Protein AF-A0A2G6NI19-F1 (afdb_monomer)

Solvent-accessible surface area (backbone atoms only — not comparable to full-atom values): 10642 Å² total; per-residue (Å²): 110,74,69,58,54,54,53,53,52,53,55,54,56,65,72,63,64,72,83,80,80,80,60,76,43,80,43,65,40,90,90,70,39,44,82,45,77,41,71,52,73,85,78,46,57,80,86,59,62,78,73,68,72,84,78,83,76,86,88,76,90,82,88,83,84,92,76,91,78,91,81,89,81,84,85,81,92,78,74,99,71,70,52,74,70,54,58,48,51,55,50,51,52,52,51,51,53,52,50,48,57,51,49,53,54,50,48,54,50,49,54,52,50,50,55,50,48,57,53,50,58,75,70,35,82,46,74,69,46,38,55,53,48,55,55,50,51,52,52,50,51,54,51,50,51,54,47,51,55,48,51,50,54,48,33,53,51,42,44,56,50,52,53,54,55,51,69,74,74,110

Foldseek 3Di:
DVVVVVVVVVVVVVVPPDPPDQQWDWEQDPVQLAIDIDSDPVPHPPVCSVVDDGDDDDDDDDDDDDDDDDDDDDDDDDDDPPPVLNVVLVVLVVVLVVLVVVLVVLVVVLVVLVVVLVVLVVVQPDPVSVVVSVVSVVVSVVSVVVSVVSSVVSSVSNVVSNVSVVVVVD

pLDDT: mean 74.28, std 21.47, range [30.78, 98.12]

Radius of gyration: 27.71 Å; Cα contacts (8 Å, |Δi|>4): 79; chains: 1; bounding box: 53×66×67 Å

Sequence (170 aa):
MRSLHLSLALIILIWTACNASAEIYKYIDPDTGQTLFTDDLSNVPKDQRKSVESRQEYVAPVAIEMTEETQTAATDKKTDDATPAQSELDRQKTELNTLKASLEKEKEALDTERETLLKLRKEAVTRAKLKAYDKRVKRYNEQLKAFEDKMKAYNDRVADYNDAVINQNE

Nearest PDB structures (foldseek):
  6g6w-assembly1_B  TM=8.880E-01  e=5.399E-01  Bos taurus
  5ofa-assembly1_B  TM=8.866E-01  e=2.934E+00  Homo sapiens
  5sw8-assembly1_B  TM=4.710E-01  e=3.707E-01  Homo sapiens
  8am0-assembly1_B  TM=5.398E-01  e=7.865E-01  Homo sapiens
  6z6f-assembly1_C  TM=4.781E-01  e=5.158E+00  Saccharomyces cerevisiae S288C

Mean predicted aligned error: 16.85 Å

Structure (mmCIF, N/CA/C/O backbone):
data_AF-A0A2G6NI19-F1
#
_entry.id   AF-A0A2G6NI19-F1
#
loop_
_atom_site.group_PDB
_atom_site.id
_atom_site.type_symbol
_atom_site.label_atom_id
_atom_site.label_alt_id
_atom_site.label_comp_id
_atom_site.label_asym_id
_atom_site.label_entity_id
_atom_site.label_seq_id
_atom_site.pdbx_PDB_ins_code
_atom_site.Cartn_x
_atom_site.Cartn_y
_atom_site.Cartn_z
_atom_site.occupancy
_atom_site.B_iso_or_equiv
_atom_site.auth_seq_id
_atom_site.auth_comp_id
_atom_site.auth_asym_id
_atom_site.auth_atom_id
_atom_site.pdbx_PDB_model_num
ATOM 1 N N . MET A 1 1 ? -35.675 56.784 34.279 1.00 54.06 1 MET A N 1
ATOM 2 C CA . MET A 1 1 ? -35.661 56.468 32.829 1.00 54.06 1 MET A CA 1
ATOM 3 C C . MET A 1 1 ? -34.360 55.795 32.380 1.00 54.06 1 MET A C 1
ATOM 5 O O . MET A 1 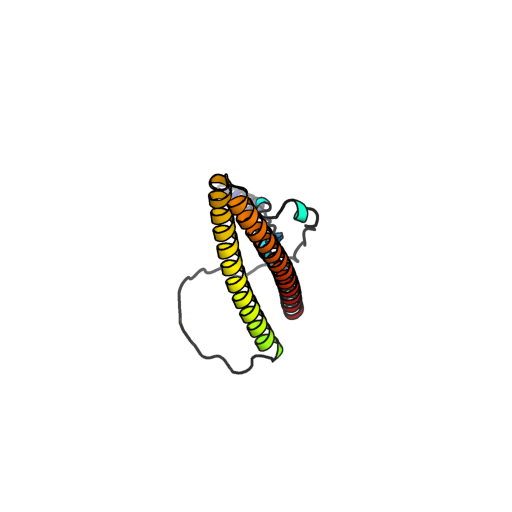1 ? -34.453 54.780 31.711 1.00 54.06 1 MET A O 1
ATOM 9 N N . ARG A 1 2 ? -33.160 56.256 32.787 1.00 51.50 2 ARG A N 1
ATOM 10 C CA . ARG A 1 2 ? -31.871 55.605 32.436 1.00 51.50 2 ARG A CA 1
ATOM 11 C C . ARG A 1 2 ? -31.764 54.120 32.832 1.00 51.50 2 ARG A C 1
ATOM 13 O O . ARG A 1 2 ? -31.309 53.322 32.028 1.00 51.50 2 ARG A O 1
ATOM 20 N N . SER A 1 3 ? -32.248 53.738 34.014 1.00 51.59 3 SER A N 1
ATOM 21 C CA . SER A 1 3 ? -32.287 52.340 34.481 1.00 51.59 3 SER A CA 1
ATOM 22 C C . SER A 1 3 ? -33.291 51.457 33.723 1.00 51.59 3 SER A C 1
ATOM 24 O O . SER A 1 3 ? -33.066 50.259 33.578 1.00 51.59 3 SER A O 1
ATOM 26 N N . LEU A 1 4 ? -34.366 52.045 33.183 1.00 53.53 4 LEU A N 1
ATOM 27 C CA . LEU A 1 4 ? -35.379 51.334 32.394 1.00 53.53 4 LEU A CA 1
ATOM 28 C C . LEU A 1 4 ? -34.858 51.011 30.983 1.00 53.53 4 LEU A C 1
ATOM 30 O O . LEU A 1 4 ? -35.069 49.911 30.486 1.00 53.53 4 LEU A O 1
ATOM 34 N N . HIS A 1 5 ? -34.097 51.931 30.378 1.00 53.50 5 HIS A N 1
ATOM 35 C CA . HIS A 1 5 ? -33.412 51.688 29.104 1.00 53.50 5 HIS A CA 1
ATOM 36 C C . HIS A 1 5 ? -32.256 50.686 29.236 1.00 53.50 5 HIS A C 1
ATOM 38 O O . HIS A 1 5 ? -32.069 49.873 28.338 1.00 53.50 5 HIS A O 1
ATOM 44 N N . LEU A 1 6 ? -31.528 50.692 30.361 1.00 55.53 6 LEU A N 1
ATOM 45 C CA . LEU A 1 6 ? -30.461 49.717 30.628 1.00 55.53 6 LEU A CA 1
ATOM 46 C C . LEU A 1 6 ? -31.012 48.289 30.784 1.00 55.53 6 LEU A C 1
ATOM 48 O O . LEU A 1 6 ? -30.432 47.339 30.269 1.00 55.53 6 LEU A O 1
ATOM 52 N N . SER A 1 7 ? -32.163 48.154 31.448 1.00 60.25 7 SER A N 1
ATOM 53 C CA . SER A 1 7 ? -32.829 46.862 31.658 1.00 60.25 7 SER A CA 1
ATOM 54 C C . SER A 1 7 ? -33.416 46.303 30.357 1.00 60.25 7 SER A C 1
ATOM 56 O O . SER A 1 7 ? -33.304 45.111 30.088 1.00 60.25 7 SER A O 1
ATOM 58 N N . LEU A 1 8 ? -33.985 47.167 29.510 1.00 61.19 8 LEU A N 1
ATOM 59 C CA . LEU A 1 8 ? -34.495 46.774 28.194 1.00 61.19 8 LEU A CA 1
ATOM 60 C C . LEU A 1 8 ? -33.359 46.386 27.230 1.00 61.19 8 LEU A C 1
ATOM 62 O O . LEU A 1 8 ? -33.492 45.417 26.489 1.00 61.19 8 LEU A O 1
ATOM 66 N N . ALA A 1 9 ? -32.224 47.092 27.278 1.00 61.91 9 ALA A N 1
ATOM 67 C CA . ALA A 1 9 ? -31.039 46.752 26.491 1.00 61.91 9 ALA A CA 1
ATOM 68 C C . ALA A 1 9 ? -30.439 45.391 26.891 1.00 61.91 9 ALA A C 1
ATOM 70 O 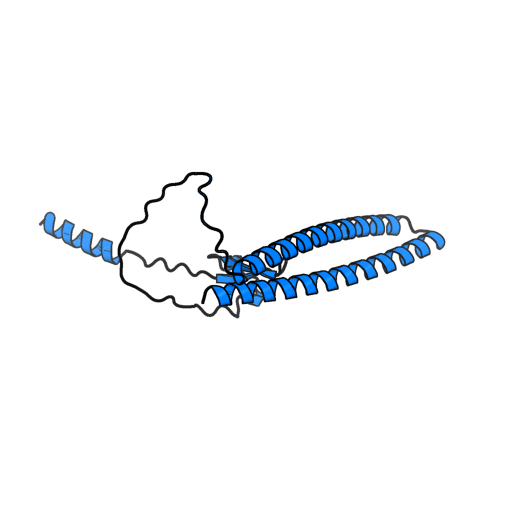O . ALA A 1 9 ? -30.014 44.635 26.022 1.00 61.91 9 ALA A O 1
ATOM 71 N N . LEU A 1 10 ? -30.462 45.047 28.184 1.00 62.94 10 LEU A N 1
ATOM 72 C CA . LEU A 1 10 ? -29.969 43.761 28.686 1.00 62.94 10 LEU A CA 1
ATOM 73 C C . LEU A 1 10 ? -30.842 42.579 28.226 1.00 62.94 10 LEU A C 1
ATOM 75 O O . LEU A 1 10 ? -30.318 41.532 27.864 1.00 62.94 10 LEU A O 1
ATOM 79 N N . ILE A 1 11 ? -32.165 42.759 28.179 1.00 65.00 11 ILE A N 1
ATOM 80 C CA . ILE A 1 11 ? -33.108 41.725 27.716 1.00 65.00 11 ILE A CA 1
ATOM 81 C C . ILE A 1 11 ? -32.968 41.476 26.205 1.00 65.00 11 ILE A C 1
ATOM 83 O O . ILE A 1 11 ? -33.007 40.329 25.766 1.00 65.00 11 ILE A O 1
ATOM 87 N N . ILE A 1 12 ? -32.744 42.532 25.415 1.00 63.78 12 ILE A N 1
ATOM 88 C CA . ILE A 1 12 ? -32.502 42.418 23.967 1.00 63.78 12 ILE A CA 1
ATOM 89 C C . ILE A 1 12 ? -31.167 41.705 23.686 1.00 63.78 12 ILE A C 1
ATOM 91 O O . ILE A 1 12 ? -31.106 40.875 22.783 1.00 63.78 12 ILE A O 1
ATOM 95 N N . LEU A 1 13 ? -30.128 41.958 24.492 1.00 59.56 13 LEU A N 1
ATOM 96 C CA . LEU A 1 13 ? -28.816 41.310 24.363 1.00 59.56 13 LEU A CA 1
ATOM 97 C C . LEU A 1 13 ? -28.886 39.786 24.590 1.00 59.56 13 LEU A C 1
ATOM 99 O O . LEU A 1 13 ? -28.225 39.022 23.888 1.00 59.56 13 LEU A O 1
ATOM 103 N N . ILE A 1 14 ? -29.718 39.344 25.539 1.00 61.84 14 ILE A N 1
ATOM 104 C CA . ILE A 1 14 ? -29.903 37.922 25.875 1.00 61.84 14 ILE A CA 1
ATOM 105 C C . ILE A 1 14 ? -30.669 37.178 24.767 1.00 61.84 14 ILE A C 1
ATOM 107 O O . ILE A 1 14 ? -30.402 36.006 24.520 1.00 61.84 14 ILE A O 1
ATOM 111 N N . TRP A 1 15 ? -31.573 37.852 24.048 1.00 56.66 15 TRP A N 1
ATOM 112 C CA . TRP A 1 15 ? -32.299 37.262 22.911 1.00 56.66 15 TRP A CA 1
ATOM 113 C C . TRP A 1 15 ? -31.453 37.128 21.637 1.00 56.66 15 TRP A C 1
ATOM 115 O O . TRP A 1 15 ? -31.765 36.305 20.781 1.00 56.66 15 TRP A O 1
ATOM 125 N N . THR A 1 16 ? -30.374 37.903 21.509 1.00 58.06 16 THR A N 1
ATOM 126 C CA . THR A 1 16 ? -29.439 37.830 20.372 1.00 58.06 16 THR A CA 1
ATOM 127 C C . THR A 1 16 ? -28.293 36.835 20.565 1.00 58.06 16 THR A C 1
ATOM 129 O O . THR A 1 16 ? -27.398 36.783 19.722 1.00 58.06 16 THR A O 1
ATOM 132 N N . ALA A 1 17 ? -28.299 36.039 21.642 1.00 56.88 17 ALA A N 1
ATOM 133 C CA . ALA A 1 17 ? -27.381 34.914 21.798 1.00 56.88 17 ALA A CA 1
ATOM 134 C C . ALA A 1 17 ? -27.719 33.850 20.740 1.00 56.88 17 ALA A C 1
ATOM 136 O O . ALA A 1 17 ? -28.562 32.976 20.933 1.00 56.88 17 ALA A O 1
ATOM 137 N N . CYS A 1 18 ? -27.109 34.007 19.568 1.00 54.47 18 CYS A N 1
ATOM 138 C CA . CYS A 1 18 ? -27.248 33.118 18.431 1.00 54.47 18 CYS A CA 1
ATOM 139 C C . CYS A 1 18 ? -26.863 31.703 18.878 1.00 54.47 18 CYS A C 1
ATOM 141 O O . CYS A 1 18 ? -25.753 31.492 19.367 1.00 54.47 18 CYS A O 1
ATOM 143 N N . ASN A 1 19 ? -27.784 30.750 18.732 1.00 57.47 19 ASN A N 1
ATOM 144 C CA . ASN A 1 19 ? -27.482 29.334 18.899 1.00 57.47 19 ASN A CA 1
ATOM 145 C C . ASN A 1 19 ? -26.426 28.972 17.848 1.00 57.47 19 ASN A C 1
ATOM 147 O O . ASN A 1 19 ? -26.739 28.850 16.666 1.00 57.47 19 ASN A O 1
ATOM 151 N N . ALA A 1 20 ? -25.166 28.863 18.264 1.00 58.50 20 ALA A N 1
ATOM 152 C CA . ALA A 1 20 ? -24.118 28.299 17.435 1.00 58.50 20 ALA A CA 1
ATOM 153 C C . ALA A 1 20 ? -24.333 26.782 17.407 1.00 58.50 20 ALA A C 1
ATOM 155 O O . ALA A 1 20 ? -23.894 26.061 18.298 1.00 58.50 20 ALA A O 1
ATOM 156 N N . SER A 1 21 ? -25.084 26.306 16.418 1.00 59.69 21 SER A N 1
ATOM 157 C CA . SER A 1 21 ? -25.184 24.879 16.131 1.00 59.69 21 SER A CA 1
ATOM 158 C C . SER A 1 21 ? -23.906 24.454 15.416 1.00 59.69 21 SER A C 1
ATOM 160 O O . SER A 1 21 ? -23.712 24.781 14.249 1.00 59.69 21 SER A O 1
ATOM 162 N N . ALA A 1 22 ? -23.014 23.771 16.130 1.00 61.69 22 ALA A N 1
ATOM 163 C CA . ALA A 1 22 ? -21.907 23.056 15.514 1.00 61.69 22 ALA A CA 1
ATOM 164 C C . ALA A 1 22 ? -22.418 21.678 15.076 1.00 61.69 22 ALA A C 1
ATOM 166 O O . ALA A 1 22 ? -22.898 20.901 15.900 1.00 61.69 22 ALA A O 1
ATOM 167 N N . GLU A 1 23 ? -22.356 21.388 13.779 1.00 68.81 23 GLU A N 1
ATOM 168 C CA . GLU A 1 23 ? -22.639 20.055 13.253 1.00 68.81 23 GLU A CA 1
ATOM 169 C C . GLU A 1 23 ? -21.326 19.266 13.216 1.00 68.81 23 GLU A C 1
ATOM 171 O O . GLU A 1 23 ? -20.386 19.663 12.536 1.00 68.81 23 GLU A O 1
ATOM 176 N N . ILE A 1 24 ? -21.241 18.160 13.962 1.00 76.56 24 ILE A N 1
ATOM 177 C CA . ILE A 1 24 ? -20.090 17.249 13.911 1.00 76.56 24 ILE A CA 1
ATOM 178 C C . ILE A 1 24 ? -20.404 16.137 12.909 1.00 76.56 24 ILE A C 1
ATOM 180 O O . ILE A 1 24 ? -21.326 15.342 13.097 1.00 76.56 24 ILE A O 1
ATOM 184 N N . TYR A 1 25 ? -19.616 16.060 11.842 1.00 77.94 25 TYR A N 1
ATOM 185 C CA . TYR A 1 25 ? -19.728 15.061 10.789 1.00 77.94 25 TYR A CA 1
ATOM 186 C C . TYR A 1 25 ? -18.821 13.863 11.058 1.00 77.94 25 TYR A C 1
ATOM 188 O O . TYR A 1 25 ? -17.628 14.020 11.304 1.00 77.94 25 TYR A O 1
ATOM 196 N N . LYS A 1 26 ? -19.375 12.655 10.938 1.00 81.12 26 LYS A N 1
ATOM 197 C CA . LYS A 1 26 ? -18.642 11.382 10.979 1.00 81.12 26 LYS A CA 1
ATOM 198 C C . LYS A 1 26 ? -18.397 10.891 9.550 1.00 81.12 26 LYS A C 1
ATOM 200 O O . LYS A 1 26 ? -19.350 10.792 8.779 1.00 81.12 26 LYS A O 1
ATOM 205 N N . TYR A 1 27 ? -17.158 10.551 9.201 1.00 79.88 27 TYR A N 1
ATOM 206 C CA . TYR A 1 27 ? -16.827 9.969 7.895 1.00 79.88 27 TYR A CA 1
ATOM 207 C C . TYR A 1 27 ? -15.716 8.921 7.987 1.00 79.88 27 TYR A C 1
ATOM 209 O O . TYR A 1 27 ? -14.992 8.856 8.976 1.00 79.88 27 TYR A O 1
ATOM 217 N N . ILE A 1 28 ? -15.598 8.091 6.953 1.00 78.56 28 ILE A N 1
ATOM 218 C CA . ILE A 1 28 ? -14.532 7.100 6.796 1.00 78.56 28 ILE A CA 1
ATOM 219 C C . ILE A 1 28 ? -13.483 7.683 5.852 1.00 78.56 28 ILE A C 1
ATOM 221 O O . ILE A 1 28 ? -13.792 8.007 4.703 1.00 78.56 28 ILE A O 1
ATOM 225 N N . ASP A 1 29 ? -12.248 7.821 6.317 1.00 79.50 29 ASP A N 1
ATOM 226 C CA . ASP A 1 29 ? -11.143 8.294 5.484 1.00 79.50 29 ASP A CA 1
ATOM 227 C C . ASP A 1 29 ? -10.860 7.290 4.343 1.00 79.50 29 ASP A C 1
ATOM 229 O O . ASP A 1 29 ? -10.617 6.114 4.622 1.00 79.50 29 ASP A O 1
ATOM 233 N N . PRO A 1 30 ? -10.895 7.701 3.061 1.00 65.88 30 PRO A N 1
ATOM 234 C CA . PRO A 1 30 ? -10.633 6.806 1.935 1.00 65.88 30 PRO A CA 1
ATOM 235 C C . PRO A 1 30 ? -9.198 6.262 1.903 1.00 65.88 30 PRO A C 1
ATOM 237 O O . PRO A 1 30 ? -8.986 5.185 1.345 1.00 65.88 30 PRO A O 1
ATOM 240 N N . ASP A 1 31 ? -8.232 6.970 2.494 1.00 66.50 31 ASP A N 1
ATOM 241 C CA . ASP A 1 31 ? -6.823 6.568 2.479 1.00 66.50 31 ASP A CA 1
ATOM 242 C C . ASP A 1 31 ? -6.479 5.620 3.636 1.00 66.50 31 ASP A C 1
ATOM 244 O O . ASP A 1 31 ? -5.628 4.738 3.492 1.00 66.50 31 ASP A O 1
ATOM 248 N N . THR A 1 32 ? -7.138 5.784 4.789 1.00 62.62 32 THR A N 1
ATOM 249 C CA . THR A 1 32 ? -6.819 5.031 6.016 1.00 62.62 32 THR A CA 1
ATOM 250 C C . THR A 1 32 ? -7.927 4.098 6.508 1.00 62.62 32 THR A C 1
ATOM 252 O O . THR A 1 32 ? -7.663 3.261 7.369 1.00 62.62 32 THR A O 1
ATOM 255 N N . GLY A 1 33 ? -9.157 4.226 6.004 1.00 70.00 33 GLY A N 1
ATOM 256 C CA . GLY A 1 33 ? -10.325 3.452 6.442 1.00 70.00 33 GLY A CA 1
ATOM 257 C C . GLY A 1 33 ? -10.817 3.783 7.858 1.00 70.00 33 GLY A C 1
ATOM 258 O O . GLY A 1 33 ? -11.739 3.138 8.356 1.00 70.00 33 GLY A O 1
ATOM 259 N N . GLN A 1 34 ? -10.213 4.763 8.536 1.00 65.75 34 GLN A N 1
ATOM 260 C CA . GLN A 1 34 ? -10.548 5.128 9.911 1.00 65.75 34 GLN A CA 1
ATOM 261 C C . GLN A 1 34 ? -11.787 6.030 9.968 1.00 65.75 34 GLN A C 1
ATOM 263 O O . GLN A 1 34 ? -11.972 6.906 9.124 1.00 65.75 34 GLN A O 1
ATOM 268 N N . THR A 1 35 ? -12.620 5.839 10.995 1.00 78.94 35 THR A N 1
ATOM 269 C CA . THR A 1 35 ? -13.701 6.779 11.313 1.00 78.94 35 THR A CA 1
ATOM 270 C C . THR A 1 35 ? -13.110 8.062 11.896 1.00 78.94 35 THR A C 1
ATOM 272 O O . THR A 1 35 ? -12.502 8.029 12.965 1.00 78.94 35 THR A O 1
ATOM 275 N N . LEU A 1 36 ? -13.325 9.188 11.223 1.00 77.31 36 LEU A N 1
ATOM 276 C CA . LEU A 1 36 ? -12.923 10.521 11.661 1.00 77.31 36 LEU A CA 1
ATOM 277 C C . LEU A 1 36 ? -14.154 11.401 11.904 1.00 77.31 36 LEU A C 1
ATOM 279 O O . LEU A 1 36 ? -15.204 11.217 11.283 1.00 77.31 36 LEU A O 1
ATOM 283 N N . PHE A 1 37 ? -14.000 12.371 12.805 1.00 81.69 37 PHE A N 1
ATOM 284 C CA . PHE A 1 37 ? -15.008 13.383 13.106 1.00 81.69 37 PHE A CA 1
ATOM 285 C C . PHE A 1 37 ? -14.481 14.761 12.705 1.00 81.69 37 PHE A C 1
ATOM 287 O O . PHE A 1 37 ? -13.331 15.090 12.990 1.00 81.69 37 PHE A O 1
ATOM 294 N N . THR A 1 38 ? -15.300 15.558 12.027 1.00 78.56 38 THR A N 1
ATOM 295 C CA . THR A 1 38 ? -14.948 16.918 11.601 1.00 78.56 38 THR A CA 1
ATOM 296 C C . THR A 1 38 ? -16.162 17.829 11.703 1.00 78.56 38 THR A C 1
ATOM 298 O O . THR A 1 38 ? -17.273 17.407 11.415 1.00 78.56 38 THR A O 1
ATOM 301 N N . ASP A 1 39 ? -15.955 19.071 12.117 1.00 79.00 39 ASP A N 1
ATOM 302 C CA . ASP A 1 39 ? -16.955 20.144 12.111 1.00 79.00 39 ASP A CA 1
ATOM 303 C C . ASP A 1 39 ? -17.077 20.836 10.738 1.00 79.00 39 ASP A C 1
ATOM 305 O O . ASP A 1 39 ? -18.048 21.542 10.472 1.00 79.00 39 ASP A O 1
ATOM 309 N N . ASP A 1 40 ? -16.119 20.606 9.832 1.00 77.31 40 ASP A N 1
ATOM 310 C CA . ASP A 1 40 ? -16.117 21.152 8.476 1.00 77.31 40 ASP A CA 1
ATOM 311 C C . ASP A 1 40 ? -16.510 20.087 7.443 1.00 77.31 40 ASP A C 1
ATOM 313 O O . ASP A 1 40 ? -15.743 19.185 7.087 1.00 77.31 40 ASP A O 1
ATOM 317 N N . LEU A 1 41 ? -17.714 20.246 6.887 1.00 76.38 41 LEU A N 1
ATOM 318 C CA . LEU A 1 41 ? -18.273 19.396 5.832 1.00 76.38 41 LEU A CA 1
ATOM 319 C C . LEU A 1 41 ? -17.360 19.284 4.595 1.00 76.38 41 LEU A C 1
ATOM 321 O O . LEU A 1 41 ? -17.449 18.317 3.829 1.00 76.38 41 LEU A O 1
ATOM 325 N N . SER A 1 42 ? -16.473 20.257 4.369 1.00 75.31 42 SER A N 1
ATOM 326 C CA . SER A 1 42 ? -15.509 20.247 3.265 1.00 75.31 42 SER A CA 1
ATOM 327 C C . SER A 1 42 ? -14.520 19.087 3.366 1.00 75.31 42 SER A C 1
ATOM 329 O O . SER A 1 42 ? -14.123 18.558 2.323 1.00 75.31 42 SER A O 1
ATOM 331 N N . ASN A 1 43 ? -14.197 18.655 4.589 1.00 73.44 43 ASN A N 1
ATOM 332 C CA . ASN A 1 43 ? -13.280 17.548 4.861 1.00 73.44 43 ASN A CA 1
ATOM 333 C C . ASN A 1 43 ? -13.922 16.172 4.636 1.00 73.44 43 ASN A C 1
ATOM 335 O O . ASN A 1 43 ? -13.211 15.186 4.469 1.00 73.44 43 ASN A O 1
ATOM 339 N N . VAL A 1 44 ? -15.256 16.093 4.563 1.00 76.62 44 VAL A N 1
ATOM 340 C CA . VAL A 1 44 ? -15.962 14.845 4.249 1.00 76.62 44 VAL A CA 1
ATOM 341 C C . VAL A 1 44 ? -15.860 14.560 2.740 1.00 76.62 44 VAL A C 1
ATOM 343 O O . VAL A 1 44 ? -16.268 15.406 1.925 1.00 76.62 44 VAL A O 1
ATOM 346 N N . PRO A 1 45 ? -15.375 13.373 2.323 1.00 75.88 45 PRO A N 1
ATOM 347 C CA . PRO A 1 45 ? -15.350 12.958 0.923 1.00 75.88 45 PRO A CA 1
ATOM 348 C C . PRO A 1 45 ? -16.730 13.069 0.262 1.00 75.88 45 PRO A C 1
ATOM 350 O O . PRO A 1 45 ? -17.745 12.695 0.850 1.00 75.88 45 PRO A O 1
ATOM 353 N N . LYS A 1 46 ? -16.782 13.567 -0.984 1.00 72.38 46 LYS A N 1
ATOM 354 C CA . LYS A 1 46 ? -18.042 13.895 -1.688 1.00 72.38 46 LYS A CA 1
ATOM 355 C C . LYS A 1 46 ? -19.041 12.736 -1.749 1.00 72.38 46 LYS A C 1
ATOM 357 O O . LYS A 1 46 ? -20.245 12.979 -1.690 1.00 72.38 46 LYS A O 1
ATOM 362 N N . ASP A 1 47 ? -18.547 11.507 -1.824 1.00 71.81 47 ASP A N 1
ATOM 363 C CA . ASP A 1 47 ? -19.366 10.299 -1.937 1.00 71.81 47 ASP A CA 1
ATOM 364 C C . ASP A 1 47 ? -20.051 9.921 -0.611 1.00 71.81 47 ASP A C 1
ATOM 366 O O . ASP A 1 47 ? -21.104 9.289 -0.626 1.00 71.81 47 ASP A O 1
ATOM 370 N N . GLN A 1 48 ? -19.511 10.382 0.525 1.00 68.00 48 GLN A N 1
ATOM 371 C CA . GLN A 1 48 ? -20.031 10.133 1.879 1.00 68.00 48 GLN A CA 1
ATOM 372 C C . GLN A 1 48 ? -20.879 11.291 2.427 1.00 68.00 48 GLN A C 1
ATOM 374 O O . GLN A 1 48 ? -21.578 11.134 3.422 1.00 68.00 48 GLN A O 1
ATOM 379 N N . ARG A 1 49 ? -20.916 12.442 1.738 1.00 69.75 49 ARG A N 1
ATOM 380 C CA . ARG A 1 49 ? -21.794 13.573 2.104 1.00 69.75 49 ARG A CA 1
ATOM 381 C C . ARG A 1 49 ? -23.284 13.244 1.989 1.00 69.75 49 ARG A C 1
ATOM 383 O O . ARG A 1 49 ? -24.109 13.951 2.551 1.00 69.75 49 ARG A O 1
ATOM 390 N N . LYS A 1 50 ? -23.640 12.197 1.236 1.00 60.81 50 LYS A N 1
ATOM 391 C CA . LYS A 1 50 ? -25.034 11.796 0.987 1.00 60.81 50 LYS A CA 1
ATOM 392 C C . LYS A 1 50 ? -25.650 10.948 2.107 1.00 60.81 50 LYS A C 1
ATOM 394 O O . LYS A 1 50 ? -26.866 10.818 2.123 1.00 60.81 50 LYS A O 1
ATOM 399 N N . SER A 1 51 ? -24.844 10.387 3.013 1.00 52.88 51 SER A N 1
ATOM 400 C CA . SER A 1 51 ? -25.296 9.549 4.140 1.00 52.88 51 SER A CA 1
ATOM 401 C C . SER A 1 51 ? -25.268 10.273 5.492 1.00 52.88 51 SER A C 1
ATOM 403 O O . SER A 1 51 ? -25.415 9.637 6.533 1.00 52.88 51 SER A O 1
ATOM 405 N N . VAL A 1 52 ? -25.050 11.591 5.491 1.00 51.62 52 VAL A N 1
ATOM 406 C CA . VAL A 1 52 ? -25.037 12.422 6.698 1.00 51.62 52 VAL A CA 1
ATOM 407 C C . VAL A 1 52 ? -26.482 12.760 7.070 1.00 51.62 52 VAL A C 1
ATOM 409 O O . VAL A 1 52 ? -26.998 13.819 6.720 1.00 51.62 52 VAL A O 1
ATOM 412 N N . GLU A 1 53 ? -27.171 11.846 7.750 1.00 43.00 53 GLU A N 1
ATOM 413 C CA . GLU A 1 53 ? -28.356 12.228 8.518 1.00 43.00 53 GLU A CA 1
ATOM 414 C C . GLU A 1 53 ? -27.890 12.901 9.812 1.00 43.00 53 GLU A C 1
ATOM 416 O O . GLU A 1 53 ? -27.195 12.303 10.636 1.00 43.00 53 GLU A O 1
ATOM 421 N N . SER A 1 54 ? -28.244 14.181 9.946 1.00 39.53 54 SER A N 1
ATOM 422 C CA . SER A 1 54 ? -28.066 14.991 11.150 1.00 39.53 54 SER A CA 1
ATOM 423 C C . SER A 1 54 ? -28.636 14.245 12.357 1.00 39.53 54 SER A C 1
ATOM 425 O O . SER A 1 54 ? -29.848 14.050 12.473 1.00 39.53 54 SER A O 1
ATOM 427 N N . ARG A 1 55 ? -27.759 13.805 13.262 1.00 42.19 55 ARG A N 1
ATOM 428 C CA . ARG A 1 55 ? -28.182 13.285 14.558 1.00 42.19 55 ARG A CA 1
ATOM 429 C C . ARG A 1 55 ? -28.398 14.499 15.465 1.00 42.19 55 ARG A C 1
ATOM 431 O O . ARG A 1 55 ? -27.440 15.121 15.907 1.00 42.19 55 ARG A O 1
ATOM 438 N N . GLN A 1 56 ? -29.658 14.871 15.690 1.00 37.81 56 GLN A N 1
ATOM 439 C CA . GLN A 1 56 ? -30.020 15.887 16.679 1.00 37.81 56 GLN A CA 1
ATOM 440 C C . GLN A 1 56 ? -29.708 15.331 18.073 1.00 37.81 56 GLN A C 1
ATOM 442 O O . GLN A 1 56 ? -30.362 14.392 18.528 1.00 37.81 56 GLN A O 1
ATOM 447 N N . GLU A 1 57 ? -28.686 15.871 18.735 1.00 38.78 57 GLU A N 1
ATOM 448 C CA . GLU A 1 57 ? -28.395 15.519 20.123 1.00 38.78 57 GLU A CA 1
ATOM 449 C C . GLU A 1 57 ? -29.404 16.146 21.096 1.00 38.78 57 GLU A C 1
ATOM 451 O O . GLU A 1 57 ? -29.945 17.236 20.898 1.00 38.78 57 GLU A O 1
ATOM 456 N N . TYR A 1 58 ? -29.665 15.384 22.155 1.00 41.66 58 TYR A N 1
ATOM 457 C CA . TYR A 1 58 ? -30.594 15.645 23.246 1.00 41.66 58 TYR A CA 1
ATOM 458 C C . TYR A 1 58 ? -30.172 16.868 24.079 1.00 41.66 58 TYR A C 1
ATOM 460 O O . TYR A 1 58 ? -29.057 16.926 24.593 1.00 41.66 58 TYR A O 1
ATOM 468 N N . VAL A 1 59 ? -31.083 17.828 24.274 1.00 38.81 59 VAL A N 1
ATOM 469 C CA . VAL A 1 59 ? -30.849 19.002 25.129 1.00 38.81 59 VAL A CA 1
ATOM 470 C C . VAL A 1 59 ? -31.153 18.650 26.587 1.00 38.81 59 VAL A C 1
ATOM 472 O O . VAL A 1 59 ? -32.316 18.521 26.970 1.00 38.81 59 VAL A O 1
ATOM 475 N N . ALA A 1 60 ? -30.116 18.552 27.420 1.00 36.34 60 ALA A N 1
ATOM 476 C CA . ALA A 1 60 ? -30.246 18.652 28.874 1.00 36.34 60 ALA A CA 1
ATOM 477 C C . ALA A 1 60 ? -29.965 20.106 29.328 1.00 36.34 60 ALA A C 1
ATOM 479 O O . ALA A 1 60 ? -29.031 20.730 28.819 1.00 36.34 60 ALA A O 1
ATOM 480 N N . PRO A 1 61 ? -30.753 20.688 30.254 1.00 40.78 61 PRO A N 1
ATOM 481 C CA . PRO A 1 61 ? -30.604 22.088 30.653 1.00 40.78 61 PRO A CA 1
ATOM 482 C C . PRO A 1 61 ? -29.423 22.332 31.619 1.00 40.78 61 PRO A C 1
ATOM 484 O O . PRO A 1 61 ? -29.400 21.790 32.715 1.00 40.78 61 PRO A O 1
ATOM 487 N N . VAL A 1 62 ? -28.501 23.195 31.166 1.00 35.91 62 VAL A N 1
ATOM 488 C CA . VAL A 1 62 ? -27.649 24.224 31.824 1.00 35.91 62 VAL A CA 1
ATOM 489 C C . VAL A 1 62 ? -27.026 23.997 33.224 1.00 35.91 62 VAL A C 1
ATOM 491 O O . VAL A 1 62 ? -27.711 23.708 34.199 1.00 35.91 62 VAL A O 1
ATOM 494 N N . ALA A 1 63 ? -25.747 24.424 33.282 1.00 35.84 63 ALA A N 1
ATOM 495 C CA . ALA A 1 63 ? -24.826 24.723 34.399 1.00 35.84 63 ALA A CA 1
ATOM 496 C C . ALA A 1 63 ? -23.934 23.530 34.807 1.00 35.84 63 ALA A C 1
ATOM 498 O O . ALA A 1 63 ? -24.436 22.519 35.271 1.00 35.84 63 ALA A O 1
ATOM 499 N N . ILE A 1 64 ? -22.601 23.567 34.670 1.00 34.31 64 ILE A N 1
ATOM 500 C CA . ILE A 1 64 ? -21.667 24.601 35.147 1.00 34.31 64 ILE A CA 1
ATOM 501 C C . ILE A 1 64 ? -20.396 24.666 34.264 1.00 34.31 64 ILE A C 1
ATOM 503 O O . ILE A 1 64 ? -19.841 23.644 33.879 1.00 34.31 64 ILE A O 1
ATOM 507 N N . GLU A 1 65 ? -20.010 25.911 33.973 1.00 34.31 65 GLU A N 1
ATOM 508 C CA . GLU A 1 65 ? -18.690 26.512 33.694 1.00 34.31 65 GLU A CA 1
ATOM 509 C C . GLU A 1 65 ? -17.519 25.645 33.185 1.00 34.31 65 GLU A C 1
ATOM 511 O O . GLU A 1 65 ? -16.967 24.797 33.881 1.00 34.31 65 GLU A O 1
ATOM 516 N N . MET A 1 66 ? -17.052 26.008 31.984 1.00 35.78 66 MET A N 1
ATOM 517 C CA . MET A 1 66 ? -15.698 25.756 31.490 1.00 35.78 66 MET A CA 1
ATOM 518 C C . MET A 1 66 ? -14.683 26.592 32.284 1.00 35.78 66 MET A C 1
ATOM 520 O O . MET A 1 66 ? -14.728 27.822 32.244 1.00 35.78 66 MET A O 1
ATOM 524 N N . THR A 1 67 ? -13.708 25.934 32.899 1.00 30.78 67 THR A N 1
ATOM 525 C CA . THR A 1 67 ? -12.378 26.501 33.148 1.00 30.78 67 THR A CA 1
ATOM 526 C C . THR A 1 67 ? -11.367 25.726 32.309 1.00 30.78 67 THR A C 1
ATOM 528 O O . THR A 1 67 ? -11.140 24.536 32.517 1.00 30.78 67 THR A O 1
ATOM 531 N N . GLU A 1 68 ? -10.778 26.407 31.327 1.00 41.19 68 GLU A N 1
ATOM 532 C CA . GLU A 1 68 ? -9.526 25.992 30.699 1.00 41.19 68 GLU A CA 1
ATOM 533 C C . GLU A 1 68 ? -8.390 26.105 31.722 1.00 41.19 68 GLU A C 1
ATOM 535 O O . GLU A 1 68 ? -8.106 27.202 32.193 1.00 41.19 68 GLU A O 1
ATOM 540 N N . GLU A 1 69 ? -7.674 25.012 31.983 1.00 33.09 69 GLU A N 1
ATOM 541 C CA . GLU A 1 69 ? -6.246 25.077 32.296 1.00 33.09 69 GLU A CA 1
ATOM 542 C C . GLU A 1 69 ? -5.504 23.969 31.542 1.00 33.09 69 GLU A C 1
ATOM 544 O O . GLU A 1 69 ? -5.754 22.771 31.674 1.00 33.09 69 GLU A O 1
ATOM 549 N N . THR A 1 70 ? -4.574 24.420 30.707 1.00 31.16 70 THR A N 1
ATOM 550 C CA . THR A 1 70 ? -3.521 23.624 30.089 1.00 31.16 70 THR A CA 1
ATOM 551 C C . THR A 1 70 ? -2.419 23.363 31.120 1.00 31.16 70 THR A C 1
ATOM 553 O O . THR A 1 70 ? -1.988 24.308 31.768 1.00 31.16 70 THR A O 1
ATOM 556 N N . GLN A 1 71 ? -1.938 22.111 31.173 1.00 35.78 71 GLN A N 1
ATOM 557 C CA . GLN A 1 71 ? -0.551 21.619 31.355 1.00 35.78 71 GLN A CA 1
ATOM 558 C C . GLN A 1 71 ? -0.336 20.515 32.412 1.00 35.78 71 GLN A C 1
ATOM 560 O O . GLN A 1 71 ? -0.460 20.717 33.610 1.00 35.78 71 GLN A O 1
ATOM 565 N N . THR A 1 72 ? 0.133 19.372 31.891 1.00 33.78 72 THR A N 1
ATOM 566 C CA . THR A 1 72 ? 1.112 18.415 32.451 1.00 33.78 72 THR A CA 1
ATOM 567 C C . THR A 1 72 ? 1.056 18.053 33.937 1.00 33.78 72 THR A C 1
ATOM 569 O O . THR A 1 72 ? 1.555 18.784 34.785 1.00 33.78 72 THR A O 1
ATOM 572 N N . ALA A 1 73 ? 0.731 16.786 34.205 1.00 33.50 73 ALA A N 1
ATOM 573 C CA . ALA A 1 73 ? 1.406 16.014 35.244 1.00 33.50 73 ALA A CA 1
ATOM 574 C C . ALA A 1 73 ? 1.536 14.551 34.806 1.00 33.50 73 ALA A C 1
ATOM 576 O O . ALA A 1 73 ? 0.565 13.897 34.429 1.00 33.50 73 ALA A O 1
ATOM 577 N N . ALA A 1 74 ? 2.776 14.072 34.818 1.00 40.34 74 ALA A N 1
ATOM 578 C CA . ALA A 1 74 ? 3.123 12.680 34.636 1.00 40.34 74 ALA A CA 1
ATOM 579 C C . ALA A 1 74 ? 2.613 11.834 35.810 1.00 40.34 74 ALA A C 1
ATOM 581 O O . ALA A 1 74 ? 2.670 12.265 36.958 1.00 40.34 74 ALA A O 1
ATOM 582 N N . THR A 1 75 ? 2.218 10.612 35.459 1.00 39.81 75 THR A N 1
ATOM 583 C CA . THR A 1 75 ? 2.220 9.395 36.275 1.00 39.81 75 THR A CA 1
ATOM 584 C C . THR A 1 75 ? 1.597 9.515 37.660 1.00 39.81 75 THR A C 1
ATOM 586 O O . THR A 1 75 ? 2.280 9.817 38.633 1.00 39.81 75 THR A O 1
ATOM 589 N N . ASP A 1 76 ? 0.354 9.044 37.770 1.00 33.81 76 ASP A N 1
ATOM 590 C CA . ASP A 1 76 ? 0.041 8.207 38.916 1.00 33.81 76 ASP A CA 1
ATOM 591 C C . ASP A 1 76 ? -0.719 6.944 38.518 1.00 33.81 76 ASP A C 1
ATOM 593 O O . ASP A 1 76 ? -1.554 6.897 37.614 1.00 33.81 76 ASP A O 1
ATOM 597 N N . LYS A 1 77 ? -0.289 5.888 39.182 1.00 46.41 77 LYS A N 1
ATOM 598 C CA . LYS A 1 77 ? -0.534 4.477 38.944 1.00 46.41 77 LYS A CA 1
ATOM 599 C C . LYS A 1 77 ? -2.001 4.172 39.254 1.00 46.41 77 LYS A C 1
ATOM 601 O O . LYS A 1 77 ? -2.409 4.265 40.409 1.00 46.41 77 LYS A O 1
ATOM 606 N N . LYS A 1 78 ? -2.789 3.761 38.256 1.00 37.81 78 LYS A N 1
ATOM 607 C CA . LYS A 1 78 ? -4.149 3.253 38.479 1.00 37.81 78 LYS A CA 1
ATOM 608 C C . LYS A 1 78 ? -4.338 1.891 37.812 1.00 37.81 78 LYS A C 1
ATOM 610 O O . LYS A 1 78 ? -4.629 1.794 36.631 1.00 37.81 78 LYS A O 1
ATOM 615 N N . THR A 1 79 ? -4.116 0.889 38.659 1.00 35.78 79 THR A N 1
ATOM 616 C CA . THR A 1 79 ? -4.876 -0.360 38.776 1.00 35.78 79 THR A CA 1
ATOM 617 C C . THR A 1 79 ? -4.880 -1.315 37.582 1.00 35.78 79 THR A C 1
ATOM 619 O O . THR A 1 79 ? -5.513 -1.068 36.562 1.00 35.78 79 THR A O 1
ATOM 622 N N . ASP A 1 80 ? -4.241 -2.468 37.799 1.00 44.25 80 ASP A N 1
ATOM 623 C CA . ASP A 1 80 ? -4.497 -3.744 37.124 1.00 44.25 80 ASP A CA 1
ATOM 624 C C . ASP A 1 80 ? -5.972 -4.152 37.285 1.00 44.25 80 ASP A C 1
ATOM 626 O O . ASP A 1 80 ? -6.314 -5.005 38.101 1.00 44.25 80 ASP A O 1
ATOM 630 N N . ASP A 1 81 ? -6.855 -3.508 36.530 1.00 48.81 81 ASP A N 1
ATOM 631 C CA . ASP A 1 81 ? -8.179 -4.039 36.217 1.00 48.81 81 ASP A CA 1
ATOM 632 C C . ASP A 1 81 ? -8.579 -3.573 34.811 1.00 48.81 81 ASP A C 1
ATOM 634 O O . ASP A 1 81 ? -9.600 -2.928 34.580 1.00 48.81 81 ASP A O 1
ATOM 638 N N . ALA A 1 82 ? -7.699 -3.833 33.839 1.00 50.44 82 ALA A N 1
ATOM 639 C CA . ALA A 1 82 ? -8.109 -3.812 32.447 1.00 50.44 82 ALA A CA 1
ATOM 640 C C . ALA A 1 82 ? -9.028 -5.020 32.240 1.00 50.44 82 ALA A C 1
ATOM 642 O O . ALA A 1 82 ? -8.569 -6.165 32.237 1.00 50.44 82 ALA A O 1
ATOM 643 N N . THR A 1 83 ? -10.327 -4.771 32.065 1.00 63.28 83 THR A N 1
ATOM 644 C CA . THR A 1 83 ? -11.270 -5.792 31.599 1.00 63.28 83 THR A CA 1
ATOM 645 C C . THR A 1 83 ? -10.648 -6.493 30.381 1.00 63.28 83 THR A C 1
ATOM 647 O O . THR A 1 83 ? -10.097 -5.799 29.519 1.00 63.28 83 THR A O 1
ATOM 650 N N . PRO A 1 84 ? -10.724 -7.832 30.245 1.00 68.62 84 PRO A N 1
ATOM 651 C CA . PRO A 1 84 ? -10.110 -8.559 29.126 1.00 68.62 84 PRO A CA 1
ATOM 652 C C . PRO A 1 84 ? -10.429 -7.973 27.737 1.00 68.62 84 PRO A C 1
ATOM 654 O O . PRO A 1 84 ? -9.614 -8.051 26.822 1.00 68.62 84 PRO A O 1
ATOM 657 N N . ALA A 1 85 ? -11.591 -7.329 27.604 1.00 70.56 85 ALA A N 1
ATOM 658 C CA . ALA A 1 85 ? -12.040 -6.637 26.401 1.00 70.56 85 ALA A CA 1
ATOM 659 C C . ALA A 1 85 ? -11.225 -5.371 26.044 1.00 70.56 85 ALA A C 1
ATOM 661 O O . ALA A 1 85 ? -11.011 -5.109 24.862 1.00 70.56 85 ALA A O 1
ATOM 662 N N . GLN A 1 86 ? -10.732 -4.615 27.032 1.00 74.31 86 GLN A N 1
ATOM 663 C CA . GLN A 1 86 ? -9.905 -3.420 26.809 1.00 74.31 86 GLN A CA 1
ATOM 664 C C . GLN A 1 86 ? -8.488 -3.813 26.371 1.00 74.31 86 GLN A C 1
ATOM 666 O O . GLN A 1 86 ? -7.953 -3.278 25.402 1.00 74.31 86 GLN A O 1
ATOM 671 N N . SER A 1 87 ? -7.917 -4.827 27.033 1.00 81.56 87 SER A N 1
ATOM 672 C CA . SER A 1 87 ? -6.606 -5.382 26.678 1.00 81.56 87 SER A CA 1
ATOM 673 C C . SER A 1 87 ? -6.573 -5.951 25.254 1.00 81.56 87 SER A C 1
ATOM 675 O O . SER A 1 87 ? -5.524 -5.910 24.609 1.00 81.56 87 SER A O 1
ATOM 677 N N . GLU A 1 88 ? -7.687 -6.496 24.759 1.00 87.31 88 GLU A N 1
ATOM 678 C CA . GLU A 1 88 ? -7.773 -7.030 23.397 1.00 87.31 88 GLU A CA 1
ATOM 679 C C . GLU A 1 88 ? -7.859 -5.911 22.347 1.00 87.31 88 GLU A C 1
ATOM 681 O O . GLU A 1 88 ? -7.169 -5.985 21.329 1.00 87.31 88 GLU A O 1
ATOM 686 N N . LEU A 1 89 ? -8.620 -4.839 22.602 1.00 88.50 89 LEU A N 1
ATOM 687 C CA . LEU A 1 89 ? -8.660 -3.670 21.713 1.00 88.50 89 LEU A CA 1
ATOM 688 C C . LEU A 1 89 ? -7.295 -2.985 21.598 1.00 88.50 89 LEU A C 1
ATOM 690 O O . LEU A 1 89 ? -6.875 -2.637 20.493 1.00 88.50 89 LEU A O 1
ATOM 694 N N . 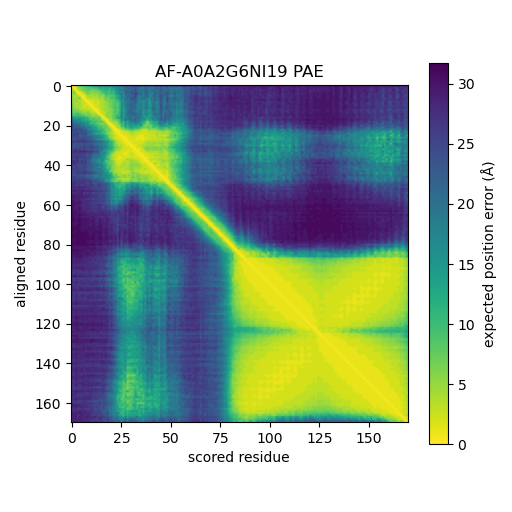ASP A 1 90 ? -6.567 -2.837 22.706 1.00 88.38 90 ASP A N 1
ATOM 695 C CA . ASP A 1 90 ? -5.226 -2.243 22.692 1.00 88.38 90 ASP A CA 1
ATOM 696 C C . ASP A 1 90 ? -4.237 -3.089 21.873 1.00 88.38 90 ASP A C 1
ATOM 698 O O . ASP A 1 90 ? -3.410 -2.556 21.116 1.00 88.38 90 ASP A O 1
ATOM 702 N N . ARG A 1 91 ? -4.361 -4.421 21.946 1.00 89.44 91 ARG A N 1
ATOM 703 C CA . ARG A 1 91 ? -3.584 -5.343 21.110 1.00 89.44 91 ARG A CA 1
ATOM 704 C C . ARG A 1 91 ? -3.932 -5.179 19.633 1.00 89.44 91 ARG A C 1
ATOM 706 O O . ARG A 1 91 ? -3.027 -4.971 18.825 1.00 89.44 91 ARG A O 1
ATOM 713 N N . GLN A 1 92 ? -5.218 -5.198 19.283 1.00 90.81 92 GLN A N 1
ATOM 714 C CA . GLN A 1 92 ? -5.677 -5.017 17.900 1.00 90.81 92 GLN A CA 1
ATOM 715 C C . GLN A 1 92 ? -5.230 -3.673 17.318 1.00 90.81 92 GLN A C 1
ATOM 717 O O . GLN A 1 92 ? -4.725 -3.617 16.197 1.00 90.81 92 GLN A O 1
ATOM 722 N N . LYS A 1 93 ? -5.322 -2.592 18.099 1.00 90.81 93 LYS A N 1
ATOM 723 C CA . LYS A 1 93 ? -4.824 -1.268 17.707 1.00 90.81 93 LYS A CA 1
ATOM 724 C C . LYS A 1 93 ? -3.325 -1.297 17.403 1.00 90.81 93 LYS A C 1
ATOM 726 O O . LYS A 1 93 ? -2.873 -0.714 16.418 1.00 90.81 93 LYS A O 1
ATOM 731 N N . THR A 1 94 ? -2.547 -1.993 18.229 1.00 93.19 94 THR A N 1
ATOM 732 C CA . THR A 1 94 ? -1.094 -2.134 18.048 1.00 93.19 94 THR A CA 1
ATOM 733 C C . THR A 1 94 ? -0.753 -2.925 16.786 1.00 93.19 94 THR A C 1
ATOM 735 O O . THR A 1 94 ? 0.134 -2.536 16.019 1.00 93.19 94 THR A O 1
ATOM 738 N N . GLU A 1 95 ? -1.486 -4.007 16.528 1.00 92.88 95 GLU A N 1
ATOM 739 C CA . GLU A 1 95 ? -1.355 -4.807 15.310 1.00 92.88 95 GLU A CA 1
ATOM 740 C C . GLU A 1 95 ? -1.712 -4.001 14.056 1.00 92.88 95 GLU A C 1
ATOM 742 O O . GLU A 1 95 ? -0.953 -4.018 13.085 1.00 92.88 95 GLU A O 1
ATOM 747 N N . LEU A 1 96 ? -2.810 -3.237 14.088 1.00 92.94 96 LEU A N 1
ATOM 748 C CA . LEU A 1 96 ? -3.214 -2.350 12.996 1.00 92.94 96 LEU A CA 1
ATOM 749 C C . LEU A 1 96 ? -2.155 -1.283 12.708 1.00 92.94 96 LEU A C 1
ATOM 751 O O . LEU A 1 96 ? -1.799 -1.076 11.549 1.00 92.94 96 LEU A O 1
ATOM 755 N N . ASN A 1 97 ? -1.595 -0.651 13.740 1.00 91.62 97 ASN A N 1
ATOM 756 C CA . ASN A 1 97 ? -0.521 0.332 13.571 1.00 91.62 97 ASN A CA 1
ATOM 757 C C . ASN A 1 97 ? 0.737 -0.293 12.954 1.00 91.62 97 ASN A C 1
ATOM 759 O O . ASN A 1 97 ? 1.363 0.291 12.069 1.00 91.62 97 ASN A O 1
ATOM 763 N N . THR A 1 98 ? 1.089 -1.505 13.387 1.00 94.25 98 THR A N 1
ATOM 764 C CA . THR A 1 98 ? 2.242 -2.238 12.847 1.00 94.25 98 THR A CA 1
ATOM 765 C C . THR A 1 98 ? 2.021 -2.608 11.381 1.00 94.25 98 THR A C 1
ATOM 767 O O . THR A 1 98 ? 2.917 -2.439 10.550 1.00 94.25 98 THR A O 1
ATOM 770 N N . LEU A 1 99 ? 0.817 -3.076 11.043 1.00 92.19 99 LEU A N 1
ATOM 771 C CA . LEU A 1 99 ? 0.440 -3.410 9.675 1.00 92.19 99 LEU A CA 1
ATOM 772 C C . LEU A 1 99 ? 0.445 -2.168 8.776 1.00 92.19 99 LEU A C 1
ATOM 774 O O . LEU A 1 99 ? 1.019 -2.221 7.690 1.00 92.19 99 LEU A O 1
ATOM 778 N N . LYS A 1 100 ? -0.094 -1.041 9.253 1.00 93.12 100 LYS A N 1
ATOM 779 C CA . LYS A 1 100 ? -0.056 0.246 8.546 1.00 93.12 100 LYS A CA 1
ATOM 780 C C . LYS A 1 100 ? 1.377 0.664 8.213 1.00 93.12 100 LYS A C 1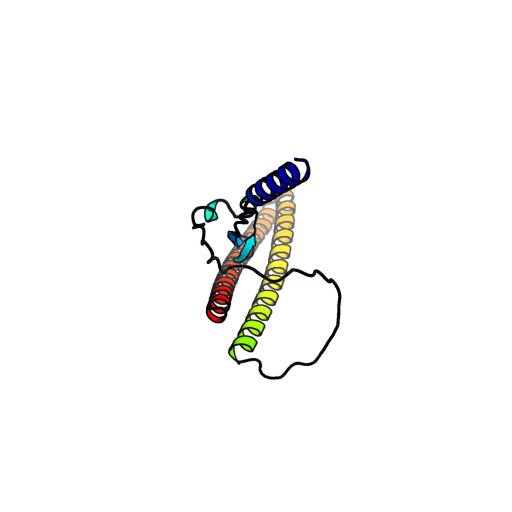
ATOM 782 O O . LYS A 1 100 ? 1.686 0.904 7.051 1.00 93.12 100 LYS A O 1
ATOM 787 N N . ALA A 1 101 ? 2.277 0.647 9.198 1.00 92.81 101 ALA A N 1
ATOM 788 C CA . ALA A 1 101 ? 3.681 0.999 8.983 1.00 92.81 101 ALA A CA 1
ATOM 789 C C . ALA A 1 101 ? 4.386 0.056 7.986 1.00 92.81 101 ALA A C 1
ATOM 791 O O . ALA A 1 101 ? 5.282 0.468 7.247 1.00 92.81 101 ALA A O 1
ATOM 792 N N . SER A 1 102 ? 4.001 -1.224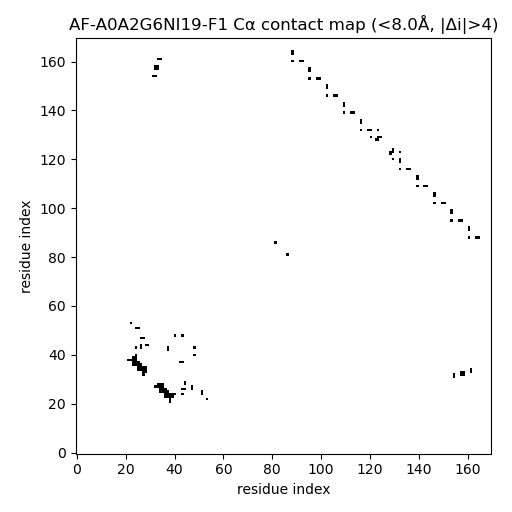 7.948 1.00 94.69 102 SER A N 1
ATOM 793 C CA . SER A 1 102 ? 4.505 -2.162 6.939 1.00 94.69 102 SER A CA 1
ATOM 794 C C . SER A 1 102 ? 3.976 -1.845 5.538 1.00 94.69 102 SER A C 1
ATOM 796 O O . SER A 1 102 ? 4.736 -1.939 4.574 1.00 94.69 102 SER A O 1
ATOM 798 N N . LEU A 1 103 ? 2.696 -1.487 5.416 1.00 94.19 103 LEU A N 1
ATOM 799 C CA . LEU A 1 103 ? 2.071 -1.120 4.144 1.00 94.19 103 LEU A CA 1
ATOM 800 C C . LEU A 1 103 ? 2.659 0.176 3.584 1.00 94.19 103 LEU A C 1
ATOM 802 O O . LEU A 1 103 ? 2.950 0.243 2.394 1.00 94.19 103 LEU A O 1
ATOM 806 N N . GLU A 1 104 ? 2.930 1.166 4.432 1.00 93.44 104 GLU A N 1
ATOM 807 C CA . GLU A 1 104 ? 3.602 2.408 4.031 1.00 93.44 104 GLU A CA 1
ATOM 808 C C . GLU A 1 104 ? 4.987 2.133 3.426 1.00 93.44 104 GLU A C 1
ATOM 810 O O . GLU A 1 104 ? 5.285 2.598 2.326 1.00 93.44 104 GLU A O 1
ATOM 815 N N . LYS A 1 105 ? 5.798 1.279 4.065 1.00 95.69 105 LYS A N 1
ATOM 816 C CA . LYS A 1 105 ? 7.104 0.860 3.519 1.00 95.69 105 LYS A CA 1
ATOM 817 C C . LYS A 1 105 ? 6.977 0.124 2.185 1.00 95.69 105 LYS A C 1
ATOM 819 O O . LYS A 1 105 ? 7.797 0.311 1.287 1.00 95.69 105 LYS A O 1
ATOM 824 N N . GLU A 1 106 ? 5.975 -0.744 2.049 1.00 95.25 106 GLU A N 1
ATOM 825 C CA . GLU A 1 106 ? 5.724 -1.465 0.797 1.00 95.25 106 GLU A CA 1
ATOM 826 C C . GLU A 1 106 ? 5.301 -0.507 -0.323 1.00 95.25 106 GLU A C 1
ATOM 828 O O . GLU A 1 106 ? 5.796 -0.621 -1.447 1.00 95.25 106 GLU A O 1
ATOM 833 N N . LYS A 1 107 ? 4.470 0.490 -0.002 1.00 96.00 107 LYS A N 1
ATOM 834 C CA . LYS A 1 107 ? 4.081 1.557 -0.925 1.00 96.00 107 LYS A CA 1
ATOM 835 C C . LYS A 1 107 ? 5.291 2.368 -1.390 1.00 96.00 107 LYS A C 1
ATOM 837 O O . LYS A 1 107 ? 5.465 2.550 -2.591 1.00 96.00 107 LYS A O 1
ATOM 842 N N . GLU A 1 108 ? 6.162 2.799 -0.478 1.00 96.12 108 GLU A N 1
ATOM 843 C CA . GLU A 1 108 ? 7.395 3.524 -0.829 1.00 96.12 108 GLU A CA 1
ATOM 844 C C . GLU A 1 108 ? 8.310 2.707 -1.757 1.00 96.12 108 GLU A C 1
ATOM 846 O O . GLU A 1 108 ? 8.895 3.233 -2.714 1.00 96.12 108 GLU A O 1
ATOM 851 N N . ALA A 1 109 ? 8.415 1.398 -1.511 1.00 96.88 109 ALA A N 1
ATOM 852 C CA . ALA A 1 109 ? 9.174 0.496 -2.366 1.00 96.88 109 ALA A CA 1
ATOM 853 C C . ALA A 1 109 ? 8.547 0.361 -3.766 1.00 96.88 109 ALA A C 1
ATOM 855 O O . ALA A 1 109 ? 9.276 0.369 -4.762 1.00 96.88 109 ALA A O 1
ATOM 856 N N . LEU A 1 110 ? 7.215 0.276 -3.862 1.00 97.06 110 LEU A N 1
ATOM 857 C CA . LEU A 1 110 ? 6.490 0.263 -5.137 1.00 97.06 110 LEU A CA 1
ATOM 858 C C . LEU A 1 110 ? 6.654 1.582 -5.902 1.00 97.06 110 LEU A C 1
ATOM 860 O O . LEU A 1 110 ? 6.897 1.554 -7.110 1.00 97.06 110 LEU A O 1
ATOM 864 N N . ASP A 1 111 ? 6.581 2.720 -5.216 1.00 95.50 111 ASP A N 1
ATOM 865 C CA . ASP A 1 111 ? 6.795 4.043 -5.810 1.00 95.50 111 ASP A CA 1
ATOM 866 C C . ASP A 1 111 ? 8.226 4.156 -6.369 1.00 95.50 111 ASP A C 1
ATOM 868 O O . ASP A 1 111 ? 8.434 4.559 -7.517 1.00 95.50 111 ASP A O 1
ATOM 872 N N . THR A 1 112 ? 9.222 3.678 -5.618 1.00 96.62 112 THR A N 1
ATOM 873 C CA . THR A 1 112 ? 10.617 3.619 -6.082 1.00 96.62 112 THR A CA 1
ATOM 874 C C . THR A 1 112 ? 10.775 2.708 -7.300 1.00 96.62 112 THR A C 1
ATOM 876 O O . THR A 1 112 ? 11.399 3.089 -8.294 1.00 96.62 112 THR A O 1
ATOM 879 N N . GLU A 1 113 ? 10.207 1.501 -7.256 1.00 96.12 113 GLU A N 1
ATOM 880 C CA . GLU A 1 113 ? 10.274 0.538 -8.357 1.00 96.12 113 GLU A CA 1
ATOM 881 C C . GLU A 1 113 ? 9.627 1.100 -9.628 1.00 96.12 113 GLU A C 1
ATOM 883 O O . GLU A 1 113 ? 10.201 0.974 -10.715 1.00 96.12 113 GLU A O 1
ATOM 888 N N . ARG A 1 114 ? 8.495 1.800 -9.494 1.00 96.88 114 ARG A N 1
ATOM 889 C CA . ARG A 1 114 ? 7.831 2.501 -10.596 1.00 96.88 114 ARG A CA 1
ATOM 890 C C . ARG A 1 114 ? 8.766 3.511 -11.258 1.00 96.88 114 ARG A C 1
ATOM 892 O O . ARG A 1 114 ? 8.913 3.489 -12.481 1.00 96.88 114 ARG A O 1
ATOM 899 N N . GLU A 1 115 ? 9.460 4.334 -10.477 1.00 96.00 115 GLU A N 1
ATOM 900 C CA . GLU A 1 115 ? 10.447 5.281 -11.008 1.00 96.00 115 GLU A CA 1
ATOM 901 C C . GLU A 1 115 ? 11.609 4.573 -11.719 1.00 96.00 115 GLU A C 1
ATOM 903 O O . GLU A 1 115 ? 12.069 5.013 -12.781 1.00 96.00 115 GLU A O 1
ATOM 908 N N . THR A 1 116 ? 12.070 3.432 -11.194 1.00 95.62 116 THR A N 1
ATOM 909 C CA . THR A 1 116 ? 13.102 2.640 -11.882 1.00 95.62 116 THR A CA 1
ATOM 910 C C . THR A 1 116 ? 12.609 2.076 -13.214 1.00 95.62 116 THR A C 1
ATOM 912 O O . THR A 1 116 ? 13.350 2.100 -14.200 1.00 95.62 116 THR A O 1
ATOM 915 N N . LEU A 1 117 ? 11.352 1.626 -13.284 1.00 95.75 117 LEU A N 1
ATOM 916 C CA . LEU A 1 117 ? 10.730 1.134 -14.511 1.00 95.75 117 LEU A CA 1
ATOM 917 C C . LEU A 1 117 ? 10.592 2.242 -15.554 1.00 95.75 117 LEU A C 1
ATOM 919 O O . LEU A 1 117 ? 10.856 1.993 -16.732 1.00 95.75 117 LEU A O 1
ATOM 923 N N . LEU A 1 118 ? 10.245 3.465 -15.145 1.00 94.69 118 LEU A N 1
ATOM 924 C CA . LEU A 1 118 ? 10.185 4.618 -16.047 1.00 94.69 118 LEU A CA 1
ATOM 925 C C . LEU A 1 118 ? 11.554 4.930 -16.665 1.00 94.69 118 LEU A C 1
ATOM 927 O O . LEU A 1 118 ? 11.640 5.196 -17.866 1.00 94.69 118 LEU A O 1
ATOM 931 N N . LYS A 1 119 ? 12.633 4.856 -15.876 1.00 93.94 119 LYS A N 1
ATOM 932 C CA . LYS A 1 119 ? 14.009 5.024 -16.378 1.00 93.94 119 LYS A CA 1
ATOM 933 C C . LYS A 1 119 ? 14.399 3.887 -17.321 1.00 93.94 119 LYS A C 1
ATOM 935 O O . LYS A 1 119 ? 14.800 4.138 -18.456 1.00 93.94 119 LYS A O 1
ATOM 940 N N . LEU A 1 120 ? 14.181 2.640 -16.901 1.00 92.69 120 LEU A N 1
ATOM 941 C CA . LEU A 1 120 ? 14.508 1.457 -17.696 1.00 92.69 120 LEU A CA 1
ATOM 942 C C . LEU A 1 120 ? 13.764 1.446 -19.036 1.00 92.69 120 LEU A C 1
ATOM 944 O O . LEU A 1 120 ? 14.339 1.077 -20.058 1.00 92.69 120 LEU A O 1
ATOM 948 N N . ARG A 1 121 ? 12.504 1.896 -19.051 1.00 92.38 121 ARG A N 1
ATOM 949 C CA . ARG A 1 121 ? 11.710 2.023 -20.274 1.00 92.38 121 ARG A CA 1
ATOM 950 C C . ARG A 1 121 ? 12.368 2.954 -21.289 1.00 92.38 121 ARG A C 1
ATOM 952 O O . ARG A 1 121 ? 12.409 2.605 -22.466 1.00 92.38 121 ARG A O 1
ATOM 959 N N . LYS A 1 122 ? 12.887 4.106 -20.848 1.00 93.25 122 LYS A N 1
ATOM 960 C CA . LYS A 1 122 ? 13.575 5.081 -21.717 1.00 93.25 122 LYS A CA 1
ATOM 961 C C . LYS A 1 122 ? 14.850 4.498 -22.335 1.00 93.25 122 LYS A C 1
ATOM 963 O O . LYS A 1 122 ? 15.176 4.805 -23.474 1.00 93.25 122 LYS A O 1
ATOM 968 N N . GLU A 1 123 ? 15.547 3.630 -21.607 1.00 91.69 123 GLU A N 1
ATOM 969 C CA . GLU A 1 123 ? 16.809 3.014 -22.041 1.00 91.69 123 GLU A CA 1
ATOM 970 C C . GLU A 1 123 ? 16.629 1.710 -22.841 1.00 91.69 123 GLU A C 1
ATOM 972 O O . GLU A 1 123 ? 17.585 1.185 -23.432 1.00 91.69 123 GLU A O 1
ATOM 977 N N . ALA A 1 124 ? 15.417 1.149 -22.850 1.00 92.81 124 ALA A N 1
ATOM 978 C CA . ALA A 1 124 ? 15.101 -0.133 -23.467 1.00 92.81 124 ALA A CA 1
ATOM 979 C C . ALA A 1 124 ? 14.929 -0.020 -24.992 1.00 92.81 124 ALA A C 1
ATOM 981 O O . ALA A 1 124 ? 13.837 -0.179 -25.529 1.00 92.81 124 ALA A O 1
ATOM 982 N N . VAL A 1 125 ? 16.036 0.215 -25.699 1.00 93.19 125 VAL A N 1
ATOM 983 C CA . VAL A 1 125 ? 16.068 0.336 -27.172 1.00 93.1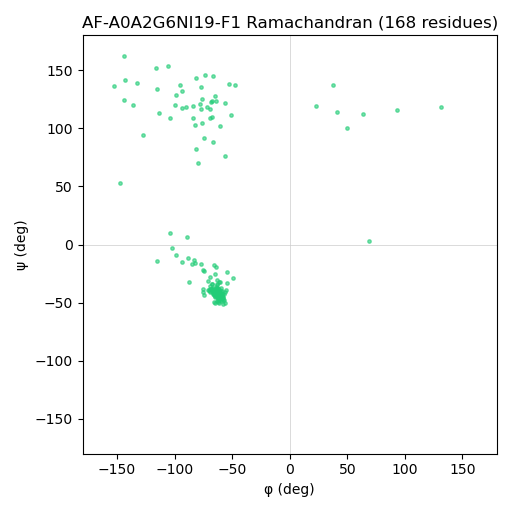9 125 VAL A CA 1
ATOM 984 C C . VAL A 1 125 ? 16.387 -0.976 -27.895 1.00 93.19 125 VAL A C 1
ATOM 986 O O . VAL A 1 125 ? 16.185 -1.095 -29.099 1.00 93.19 125 VAL A O 1
ATOM 989 N N . THR A 1 126 ? 16.889 -1.984 -27.177 1.00 95.81 126 THR A N 1
ATOM 990 C CA . THR A 1 126 ? 17.215 -3.299 -27.747 1.00 95.81 126 THR A CA 1
ATOM 991 C C . THR A 1 126 ? 16.189 -4.346 -27.335 1.00 95.81 126 THR A C 1
ATOM 993 O O . THR A 1 126 ? 15.604 -4.273 -26.253 1.00 95.81 126 THR A O 1
ATOM 996 N N . ARG A 1 127 ? 16.017 -5.392 -28.155 1.00 94.69 127 ARG A N 1
ATOM 997 C CA . ARG A 1 127 ? 15.102 -6.509 -27.856 1.00 94.69 127 ARG A CA 1
ATOM 998 C C . ARG A 1 127 ? 15.399 -7.173 -26.504 1.00 94.69 127 ARG A C 1
ATOM 1000 O O . ARG A 1 127 ? 14.474 -7.525 -25.780 1.00 94.69 127 ARG A O 1
ATOM 1007 N N . ALA A 1 128 ? 16.676 -7.327 -26.149 1.00 94.44 128 ALA A N 1
ATOM 1008 C CA . ALA A 1 128 ? 17.074 -7.903 -24.865 1.00 94.44 128 ALA A CA 1
ATOM 1009 C C . ALA A 1 128 ? 16.651 -7.017 -23.679 1.00 94.44 128 ALA A C 1
ATOM 1011 O O . ALA A 1 128 ? 16.086 -7.523 -22.710 1.00 94.44 128 ALA A O 1
ATOM 1012 N N . LYS A 1 129 ? 16.861 -5.695 -23.778 1.00 93.44 129 LYS A N 1
ATOM 1013 C CA . LYS A 1 129 ? 16.446 -4.741 -22.740 1.00 93.44 129 LYS A CA 1
ATOM 1014 C C . LYS A 1 129 ? 14.924 -4.631 -22.629 1.00 93.44 129 LYS A C 1
ATOM 1016 O O . LYS A 1 129 ? 14.414 -4.584 -21.517 1.00 93.44 129 LYS A O 1
ATOM 1021 N N . LEU A 1 130 ? 14.201 -4.671 -23.751 1.00 94.88 130 LEU A N 1
ATOM 1022 C CA . LEU A 1 130 ? 12.734 -4.717 -23.761 1.00 94.88 130 LEU A CA 1
ATOM 1023 C C . LEU A 1 130 ? 12.203 -5.956 -23.034 1.00 94.88 130 LEU A C 1
ATOM 1025 O O . LEU A 1 130 ? 11.367 -5.830 -22.150 1.00 94.88 130 LEU A O 1
ATOM 1029 N N . LYS A 1 131 ? 12.768 -7.140 -23.302 1.00 95.62 131 LYS A N 1
ATOM 1030 C CA . LYS A 1 131 ? 12.374 -8.373 -22.602 1.00 95.62 131 LYS A CA 1
ATOM 1031 C C . LYS A 1 131 ? 12.637 -8.300 -21.091 1.00 95.62 131 LYS A C 1
ATOM 1033 O O . LYS A 1 131 ? 11.847 -8.819 -20.303 1.00 95.62 131 LYS A O 1
ATOM 1038 N N . ALA A 1 132 ? 13.746 -7.680 -20.681 1.00 93.06 132 ALA A N 1
ATOM 1039 C CA . ALA A 1 132 ? 14.053 -7.463 -19.267 1.00 93.06 132 ALA A CA 1
ATOM 1040 C C . ALA A 1 132 ? 13.067 -6.481 -18.612 1.00 93.06 132 ALA A C 1
ATOM 1042 O O . ALA A 1 132 ? 12.582 -6.754 -17.514 1.00 93.06 132 ALA A O 1
ATOM 1043 N N . TYR A 1 133 ? 12.732 -5.388 -19.305 1.00 96.00 133 TYR A N 1
ATOM 1044 C CA . TYR A 1 133 ? 11.705 -4.437 -18.885 1.00 96.00 133 TYR A CA 1
ATOM 1045 C C . TYR A 1 133 ? 10.344 -5.122 -18.713 1.00 96.00 133 TYR A C 1
ATOM 1047 O O . TYR A 1 133 ? 9.775 -5.049 -17.629 1.00 96.00 133 TYR A O 1
ATOM 1055 N N . ASP A 1 134 ? 9.873 -5.875 -19.710 1.00 96.25 134 ASP A N 1
ATOM 1056 C CA . ASP A 1 134 ? 8.575 -6.561 -19.655 1.00 96.25 134 ASP A CA 1
ATOM 1057 C C . ASP A 1 134 ? 8.495 -7.546 -18.481 1.00 96.25 134 ASP A C 1
ATOM 1059 O O . ASP A 1 134 ? 7.479 -7.632 -17.791 1.00 96.25 134 ASP A O 1
ATOM 1063 N N . LYS A 1 135 ? 9.584 -8.281 -18.210 1.00 96.88 135 LYS A N 1
ATOM 1064 C CA . LYS A 1 135 ? 9.661 -9.177 -17.047 1.00 96.88 135 LYS A CA 1
ATOM 1065 C C . LYS A 1 135 ? 9.532 -8.400 -15.735 1.00 96.88 135 LYS A C 1
ATOM 1067 O O . LYS A 1 135 ? 8.858 -8.864 -14.818 1.00 96.88 135 LYS A O 1
ATOM 1072 N N . ARG A 1 136 ? 10.177 -7.236 -15.642 1.00 96.69 136 ARG A N 1
ATOM 1073 C CA . ARG A 1 136 ? 10.152 -6.392 -14.444 1.00 96.69 136 ARG A CA 1
ATOM 1074 C C . ARG A 1 136 ? 8.780 -5.744 -14.240 1.00 96.69 136 ARG A C 1
ATOM 1076 O O . ARG A 1 136 ? 8.281 -5.766 -13.124 1.00 96.69 136 ARG A O 1
ATOM 1083 N N . VAL A 1 137 ? 8.123 -5.303 -15.316 1.00 97.81 137 VAL A N 1
ATOM 1084 C CA . VAL A 1 137 ? 6.731 -4.815 -15.287 1.00 97.81 137 VAL A CA 1
ATOM 1085 C C . VAL A 1 137 ? 5.771 -5.890 -14.783 1.00 97.81 137 VAL A C 1
ATOM 1087 O O . VAL A 1 137 ? 4.942 -5.603 -13.930 1.00 97.81 137 VAL A O 1
ATOM 1090 N N . LYS A 1 138 ? 5.893 -7.140 -15.254 1.00 98.12 138 LYS A N 1
ATOM 1091 C CA . LYS A 1 138 ? 5.045 -8.240 -14.758 1.00 98.12 138 LYS A CA 1
ATOM 1092 C C . LYS A 1 138 ? 5.181 -8.428 -13.250 1.00 98.12 138 LYS A C 1
ATOM 1094 O O . LYS A 1 138 ? 4.173 -8.462 -12.556 1.00 98.12 138 LYS A O 1
ATOM 1099 N N . ARG A 1 139 ? 6.420 -8.470 -12.752 1.00 97.56 139 ARG A N 1
ATOM 1100 C CA . ARG A 1 139 ? 6.687 -8.580 -11.314 1.00 97.56 139 ARG A CA 1
ATOM 1101 C C . ARG A 1 139 ? 6.124 -7.387 -10.540 1.00 97.56 139 ARG A C 1
ATOM 1103 O O . ARG A 1 139 ? 5.506 -7.586 -9.506 1.00 97.56 139 ARG A O 1
ATOM 1110 N N . TYR A 1 140 ? 6.315 -6.168 -11.041 1.00 97.75 140 TYR A N 1
ATOM 1111 C CA . TYR A 1 140 ? 5.757 -4.968 -10.420 1.00 97.75 140 TYR A CA 1
ATOM 1112 C C . TYR A 1 140 ? 4.230 -5.038 -10.319 1.00 97.75 140 TYR A C 1
ATOM 1114 O O . TYR A 1 140 ? 3.682 -4.777 -9.256 1.00 97.75 140 TYR A O 1
ATOM 1122 N N . ASN A 1 141 ? 3.545 -5.472 -11.380 1.00 97.62 141 ASN A N 1
ATOM 1123 C CA . ASN A 1 141 ? 2.090 -5.625 -11.369 1.00 97.62 141 ASN A CA 1
ATOM 1124 C C . ASN A 1 141 ? 1.622 -6.693 -10.366 1.00 97.62 141 ASN A C 1
ATOM 1126 O O . ASN A 1 141 ? 0.610 -6.502 -9.699 1.00 97.62 141 ASN A O 1
ATOM 1130 N N . GLU A 1 142 ? 2.353 -7.805 -10.233 1.00 98.12 142 GLU A N 1
ATOM 1131 C CA . GLU A 1 142 ? 2.076 -8.823 -9.209 1.00 98.12 142 GLU A CA 1
ATOM 1132 C C . GLU A 1 142 ? 2.232 -8.253 -7.792 1.00 98.12 142 GLU A C 1
ATOM 1134 O O . GL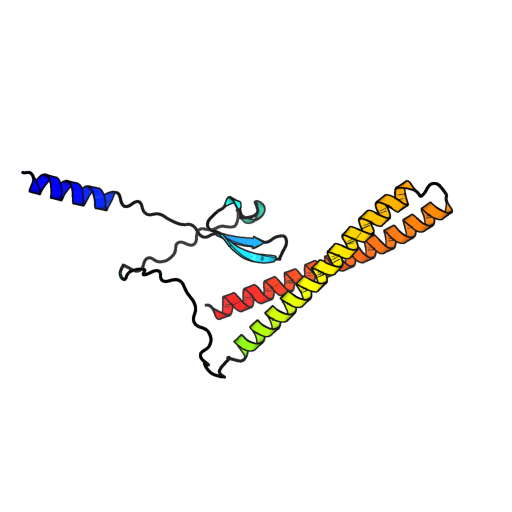U A 1 142 ? 1.385 -8.496 -6.933 1.00 98.12 142 GLU A O 1
ATOM 1139 N N . GLN A 1 143 ? 3.284 -7.462 -7.551 1.00 97.25 143 GLN A N 1
ATOM 1140 C CA . GLN A 1 143 ? 3.499 -6.798 -6.263 1.00 97.25 143 GLN A CA 1
ATOM 1141 C C . GLN A 1 143 ? 2.419 -5.751 -5.974 1.00 97.25 143 GLN A C 1
ATOM 1143 O O . GLN A 1 143 ? 1.936 -5.682 -4.849 1.00 97.25 143 GLN A O 1
ATOM 1148 N N . LEU A 1 144 ? 2.006 -4.980 -6.983 1.00 95.44 144 LEU A N 1
ATOM 1149 C CA . LEU A 1 144 ? 0.942 -3.988 -6.852 1.00 95.44 144 LEU A CA 1
ATOM 1150 C C . LEU A 1 144 ? -0.388 -4.651 -6.480 1.00 95.44 144 LEU A C 1
ATOM 1152 O O . LEU A 1 144 ? -1.030 -4.227 -5.527 1.00 95.44 144 LEU A O 1
ATOM 1156 N N . LYS A 1 145 ? -0.747 -5.751 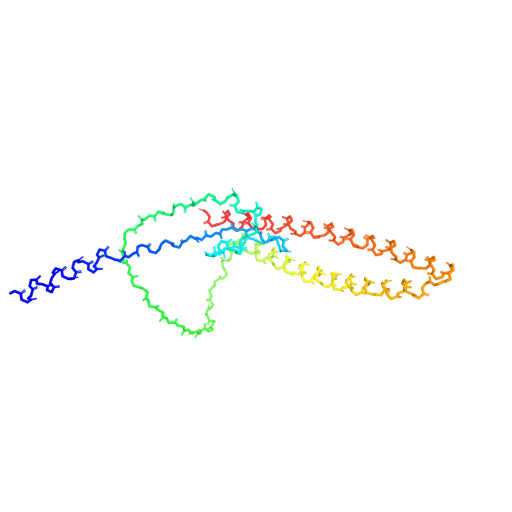-7.152 1.00 97.00 145 LYS A N 1
ATOM 1157 C CA . LYS A 1 145 ? -1.944 -6.528 -6.813 1.00 97.00 145 LYS A CA 1
ATOM 1158 C C . LYS A 1 145 ? -1.892 -7.063 -5.380 1.00 97.00 145 LYS A C 1
ATOM 1160 O O . LYS A 1 145 ? -2.864 -6.954 -4.644 1.00 97.00 145 LYS A O 1
ATOM 1165 N N . ALA A 1 146 ? -0.755 -7.625 -4.973 1.00 97.44 146 ALA A N 1
ATOM 1166 C CA . ALA A 1 146 ? -0.593 -8.126 -3.611 1.00 97.44 146 ALA A CA 1
ATOM 1167 C C . ALA A 1 146 ? -0.707 -7.002 -2.566 1.00 97.44 146 ALA A C 1
ATOM 1169 O O . ALA A 1 146 ? -1.268 -7.219 -1.494 1.00 97.44 146 ALA A O 1
ATOM 1170 N N . PHE A 1 147 ? -0.192 -5.809 -2.869 1.00 96.50 147 PHE A N 1
ATOM 1171 C CA . PHE A 1 147 ? -0.344 -4.630 -2.022 1.00 96.50 147 PHE A CA 1
ATOM 1172 C C . PHE A 1 147 ? -1.810 -4.183 -1.919 1.00 96.50 147 PHE A C 1
ATOM 1174 O O . PHE A 1 147 ? -2.289 -3.956 -0.811 1.00 96.50 147 PHE A O 1
ATOM 1181 N N . GLU A 1 148 ? -2.540 -4.128 -3.036 1.00 92.62 148 GLU A N 1
ATOM 1182 C CA . GLU A 1 148 ? -3.979 -3.820 -3.059 1.00 92.62 148 GLU A CA 1
ATOM 1183 C C . GLU A 1 148 ? -4.788 -4.812 -2.209 1.00 92.62 148 GLU A C 1
ATOM 1185 O O . GLU A 1 148 ? -5.605 -4.400 -1.384 1.00 92.62 148 GLU A O 1
ATOM 1190 N N . ASP A 1 149 ? -4.513 -6.113 -2.345 1.00 96.38 149 ASP A N 1
ATOM 1191 C CA . ASP A 1 149 ? -5.181 -7.158 -1.563 1.00 96.38 149 ASP A CA 1
ATOM 1192 C C . ASP A 1 149 ? -4.908 -6.985 -0.052 1.00 96.38 149 ASP A C 1
ATOM 1194 O O . ASP A 1 149 ? -5.818 -7.119 0.773 1.00 96.38 149 ASP A O 1
ATOM 1198 N N . LYS A 1 150 ? -3.673 -6.625 0.334 1.00 95.38 150 LYS A N 1
ATOM 1199 C CA . LYS A 1 150 ? -3.328 -6.339 1.738 1.00 95.38 150 LYS A CA 1
ATOM 1200 C C . LYS A 1 150 ? -3.975 -5.055 2.254 1.00 95.38 150 LYS A C 1
ATOM 1202 O O . LYS A 1 150 ? -4.421 -5.043 3.397 1.00 95.38 150 LYS A O 1
ATOM 1207 N N . MET A 1 151 ? -4.037 -3.998 1.443 1.00 91.94 151 MET A N 1
ATOM 1208 C CA . MET A 1 151 ? -4.729 -2.752 1.793 1.00 91.94 151 MET A CA 1
ATOM 1209 C C . MET A 1 151 ? -6.212 -3.008 2.040 1.00 91.94 151 MET A C 1
ATOM 1211 O O . MET A 1 151 ? -6.763 -2.526 3.027 1.00 91.94 151 MET A O 1
ATOM 1215 N N . LYS A 1 152 ? -6.848 -3.833 1.201 1.00 93.31 152 LYS A N 1
ATOM 1216 C CA . LYS A 1 152 ? -8.235 -4.237 1.424 1.00 93.31 152 LYS A CA 1
ATOM 1217 C C . LYS A 1 152 ? -8.391 -4.967 2.762 1.00 93.31 152 LYS A C 1
ATOM 1219 O O . LYS A 1 152 ? -9.253 -4.602 3.553 1.00 93.31 152 LYS A O 1
ATOM 1224 N N . ALA A 1 153 ? -7.537 -5.952 3.037 1.00 93.94 153 ALA A N 1
ATOM 1225 C CA . ALA A 1 153 ? -7.581 -6.690 4.298 1.00 93.94 153 ALA A CA 1
ATOM 1226 C C . ALA A 1 153 ? -7.302 -5.798 5.524 1.00 93.94 153 ALA A C 1
ATOM 1228 O O . ALA A 1 153 ? -7.879 -6.017 6.585 1.00 93.94 153 ALA A O 1
ATOM 1229 N N . TYR A 1 154 ? -6.426 -4.798 5.393 1.00 94.00 154 TYR A N 1
ATOM 1230 C CA . TYR A 1 154 ? -6.196 -3.792 6.429 1.00 94.00 154 TYR A CA 1
ATOM 1231 C C . TYR A 1 154 ? -7.459 -2.967 6.691 1.00 94.00 154 TYR A C 1
ATOM 1233 O O . TYR A 1 154 ? -7.877 -2.864 7.840 1.00 94.00 154 TYR A O 1
ATOM 1241 N N . ASN A 1 155 ? -8.101 -2.459 5.637 1.00 90.19 155 ASN A N 1
ATOM 1242 C CA . ASN A 1 155 ? -9.327 -1.672 5.756 1.00 90.19 155 ASN A CA 1
ATOM 1243 C C . ASN A 1 155 ? -10.473 -2.480 6.379 1.00 90.19 155 ASN A C 1
ATOM 1245 O O . ASN A 1 155 ? -11.173 -1.958 7.242 1.00 90.19 155 ASN A O 1
ATOM 1249 N N . ASP A 1 156 ? -10.621 -3.755 6.000 1.00 91.94 156 ASP A N 1
ATOM 1250 C CA . ASP A 1 156 ? -11.609 -4.654 6.607 1.00 91.94 156 ASP A CA 1
ATOM 1251 C C . ASP A 1 156 ? -11.368 -4.770 8.132 1.00 91.94 156 ASP A C 1
ATOM 1253 O O . ASP A 1 156 ? -12.288 -4.591 8.923 1.00 91.94 156 ASP A O 1
ATOM 1257 N N . ARG A 1 157 ? -10.111 -4.948 8.572 1.00 90.75 157 ARG A N 1
ATOM 1258 C CA . ARG A 1 157 ? -9.771 -5.017 10.010 1.00 90.75 157 ARG A CA 1
ATOM 1259 C C . ARG A 1 157 ? -9.963 -3.695 10.751 1.00 90.75 157 ARG A C 1
ATOM 1261 O O . ARG A 1 157 ? -10.277 -3.701 11.937 1.00 90.75 157 ARG A O 1
ATOM 1268 N N . VAL A 1 158 ? -9.725 -2.563 10.089 1.00 90.19 158 VAL A N 1
ATOM 1269 C CA . VAL A 1 158 ? -9.991 -1.240 10.672 1.00 90.19 158 VAL A CA 1
ATOM 1270 C C . VAL A 1 158 ? -11.493 -1.045 10.874 1.00 90.19 158 VAL A C 1
ATOM 1272 O O . VAL A 1 158 ? -11.888 -0.509 11.907 1.00 90.19 158 VAL A O 1
ATOM 1275 N N . ALA A 1 159 ? -12.325 -1.497 9.931 1.00 88.12 159 ALA A N 1
ATOM 1276 C CA . ALA A 1 159 ? -13.777 -1.469 10.081 1.00 88.12 159 ALA A CA 1
ATOM 1277 C C . ALA A 1 159 ? -14.227 -2.319 11.280 1.00 88.12 159 ALA A C 1
ATOM 1279 O O . ALA A 1 159 ? -14.894 -1.787 12.166 1.00 88.12 159 ALA A O 1
ATOM 1280 N N . ASP A 1 160 ? -13.757 -3.567 11.377 1.00 89.44 160 ASP A N 1
ATOM 1281 C CA . ASP A 1 160 ? -14.063 -4.457 12.507 1.00 89.44 160 ASP A CA 1
ATOM 1282 C C . ASP A 1 160 ? -13.649 -3.841 13.859 1.00 89.44 160 ASP A C 1
ATOM 1284 O O . ASP A 1 160 ? -14.400 -3.884 14.835 1.00 89.44 160 ASP A O 1
ATOM 1288 N N . TYR A 1 161 ? -12.462 -3.224 13.920 1.00 89.06 161 TYR A N 1
ATOM 1289 C CA . TYR A 1 161 ? -11.986 -2.522 15.114 1.00 89.06 161 TYR A CA 1
ATOM 1290 C C . TYR A 1 161 ? -12.878 -1.326 15.469 1.00 89.06 161 TYR A C 1
ATOM 1292 O O . TYR A 1 161 ? -13.226 -1.141 16.634 1.00 89.06 161 TYR A O 1
ATOM 1300 N N . ASN A 1 162 ? -13.264 -0.513 14.481 1.00 87.62 162 ASN A N 1
ATOM 1301 C CA . ASN A 1 162 ? -14.129 0.644 14.713 1.00 87.62 162 ASN A CA 1
ATOM 1302 C C . ASN A 1 162 ? -15.498 0.209 15.254 1.00 87.62 162 ASN A C 1
ATOM 1304 O O . ASN A 1 162 ? -15.990 0.816 16.205 1.00 87.62 162 ASN A O 1
ATOM 1308 N N . ASP A 1 163 ? -16.080 -0.855 14.699 1.00 88.38 163 ASP A N 1
ATOM 1309 C CA . ASP A 1 163 ? -17.348 -1.414 15.172 1.00 88.38 163 ASP A CA 1
ATOM 1310 C C . ASP A 1 163 ? -17.220 -1.949 16.606 1.00 88.38 163 ASP A C 1
ATOM 1312 O O . ASP A 1 163 ? -18.073 -1.681 17.453 1.00 88.38 163 ASP A O 1
ATOM 1316 N N . ALA A 1 164 ? -16.124 -2.646 16.923 1.00 87.69 164 ALA A N 1
ATOM 1317 C CA . ALA A 1 164 ? -15.854 -3.135 18.274 1.00 87.69 164 ALA A CA 1
ATOM 1318 C C . ALA A 1 164 ? -15.700 -1.996 19.299 1.00 87.69 164 ALA A C 1
ATOM 1320 O O . ALA A 1 164 ? -16.201 -2.106 20.417 1.00 87.69 164 ALA A O 1
ATOM 1321 N N . VAL A 1 165 ? -15.044 -0.895 18.919 1.00 85.25 165 VAL A N 1
ATOM 1322 C CA . VAL A 1 165 ? -14.902 0.297 19.770 1.00 85.25 165 VAL A CA 1
ATOM 1323 C C . VAL A 1 165 ? -16.249 0.983 19.995 1.00 85.25 165 VAL A C 1
ATOM 1325 O O . VAL A 1 165 ? -16.528 1.404 21.113 1.00 85.25 165 VAL A O 1
ATOM 1328 N N . ILE A 1 166 ? -17.092 1.102 18.964 1.00 83.00 166 ILE A N 1
ATOM 1329 C CA . ILE A 1 166 ? -18.425 1.712 19.099 1.00 83.00 166 ILE A CA 1
ATOM 1330 C C . ILE A 1 166 ? -19.284 0.896 20.068 1.00 83.00 166 ILE A C 1
ATOM 1332 O O . ILE A 1 166 ? -19.804 1.460 21.022 1.00 83.00 166 ILE A O 1
ATOM 1336 N N . ASN A 1 167 ? -19.345 -0.426 19.889 1.00 81.94 167 ASN A N 1
ATOM 1337 C CA . ASN A 1 167 ? -20.160 -1.312 20.726 1.00 81.94 167 ASN A CA 1
ATOM 1338 C C . ASN A 1 167 ? -19.703 -1.390 22.198 1.00 81.94 167 ASN A C 1
ATOM 1340 O O . ASN A 1 167 ? -20.462 -1.863 23.035 1.00 81.94 167 ASN A O 1
ATOM 1344 N N . GLN A 1 168 ? -18.472 -0.980 22.531 1.00 75.06 168 GLN A N 1
ATOM 1345 C CA . GLN A 1 168 ? -18.027 -0.855 23.929 1.00 75.06 168 GLN A CA 1
ATOM 1346 C C . GLN A 1 168 ? -18.405 0.485 24.577 1.00 75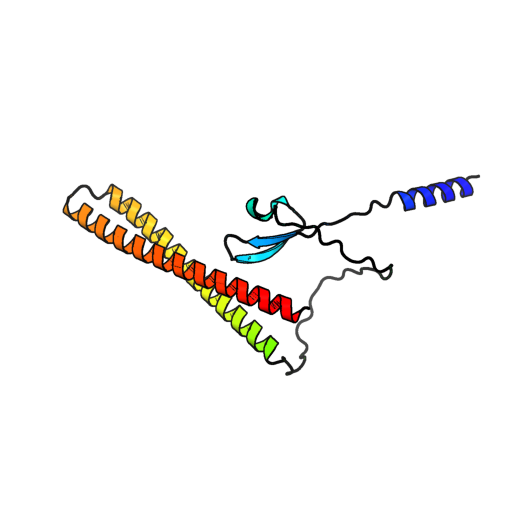.06 168 GLN A C 1
ATOM 1348 O O . GLN A 1 168 ? -18.335 0.600 25.799 1.00 75.06 168 GLN A O 1
ATOM 1353 N N . ASN A 1 169 ? -18.763 1.490 23.774 1.00 64.31 169 ASN A N 1
ATOM 1354 C CA . ASN A 1 169 ? -19.108 2.835 24.236 1.00 64.31 169 ASN A CA 1
ATOM 1355 C C . ASN A 1 169 ? -20.628 3.100 24.249 1.00 64.31 169 ASN A C 1
ATOM 1357 O O . ASN A 1 169 ? -21.035 4.192 24.651 1.00 64.31 169 ASN A O 1
ATOM 1361 N N . GLU A 1 170 ? -21.440 2.139 23.792 1.00 52.84 170 GLU A N 1
ATOM 1362 C CA . GLU A 1 170 ? -22.910 2.115 23.905 1.00 52.84 170 GLU A CA 1
ATOM 1363 C C . GLU A 1 170 ? -23.363 1.383 25.178 1.00 52.84 170 GLU A C 1
ATOM 1365 O O . GLU A 1 170 ? -24.338 1.861 25.805 1.00 52.84 170 GLU A O 1
#

Secondary structure (DSSP, 8-state):
-HHHHHHHHHHHHHHT-----PPPEEEE-TTT--EEEES-GGGS-TTTGGG----------------------------S---HHHHHHHHHHHHHHHHHHHHHHHHHHHHHHHHHHHHHHHH--SHHHHHHHHHHHHHHHHHHHHHHHHHHHHHHHHHHHHHHHHHHH-